Protein AF-F2BFS3-F1 (afdb_monomer_lite)

Radius of gyration: 18.09 Å; chains: 1; bounding box: 41×42×44 Å

Organism: NCBI:txid888742

InterPro domains:
  IPR053747 Fluorescence Recovery Regulator [G3DSA:6.10.140.1840] (2-104)

pLDDT: mean 90.85, std 9.43, range [42.03, 97.0]

Sequence (121 aa):
MFSWKNKADRKAAHALLEKAAGREFAAAKRRLAEQVEALENMDDVWALSKSAKEICKDLDWWYTSRFSDMDEKLSRHRNYGYLADEDFAVFSEQIQADFAQWWERCDRIRATLKKEGNDEE

Structure (mmCIF, N/CA/C/O backbone):
data_AF-F2BFS3-F1
#
_entry.id   AF-F2BFS3-F1
#
loop_
_atom_site.group_PDB
_atom_site.id
_atom_site.type_symbol
_atom_site.label_atom_id
_atom_site.label_alt_id
_atom_site.label_comp_id
_atom_site.label_asym_id
_atom_site.label_entity_id
_atom_site.label_seq_id
_atom_site.pdbx_PDB_ins_code
_atom_site.Cartn_x
_atom_site.Cartn_y
_atom_site.Cartn_z
_atom_site.occupancy
_atom_site.B_iso_or_equiv
_atom_site.auth_seq_id
_atom_site.auth_comp_id
_atom_site.auth_asym_id
_atom_site.auth_atom_id
_atom_site.pdbx_PDB_model_num
ATOM 1 N N . MET A 1 1 ? 19.478 -7.019 -1.977 1.00 75.94 1 MET A N 1
ATOM 2 C CA . MET A 1 1 ? 19.398 -5.569 -2.206 1.00 75.94 1 MET A CA 1
ATOM 3 C C . MET A 1 1 ? 19.620 -5.309 -3.680 1.00 75.94 1 MET A C 1
ATOM 5 O O . MET A 1 1 ? 20.636 -5.753 -4.213 1.00 75.94 1 MET A O 1
ATOM 9 N N . PHE A 1 2 ? 18.649 -4.688 -4.343 1.00 85.44 2 PHE A N 1
ATOM 10 C CA . PHE A 1 2 ? 18.673 -4.524 -5.800 1.00 85.44 2 PHE A CA 1
ATOM 11 C C . PHE A 1 2 ? 19.671 -3.468 -6.265 1.00 85.44 2 PHE A C 1
ATOM 13 O O . PHE A 1 2 ? 19.969 -2.497 -5.564 1.00 85.44 2 PHE A O 1
ATOM 20 N N . SER A 1 3 ? 20.180 -3.645 -7.485 1.00 86.38 3 SER A N 1
ATOM 21 C CA . SER A 1 3 ? 21.116 -2.699 -8.089 1.00 86.38 3 SER A CA 1
ATOM 22 C C . SER A 1 3 ? 20.377 -1.604 -8.862 1.00 86.38 3 SER A C 1
ATOM 24 O O . SER A 1 3 ? 20.200 -1.671 -10.075 1.00 86.38 3 SER A O 1
ATOM 26 N N . TRP A 1 4 ? 19.974 -0.544 -8.161 1.00 89.94 4 TRP A N 1
ATOM 27 C CA . TRP A 1 4 ? 19.237 0.596 -8.725 1.00 89.94 4 TRP A CA 1
ATOM 28 C C . TRP A 1 4 ? 20.123 1.575 -9.521 1.00 89.94 4 TRP A C 1
ATOM 30 O O . TRP A 1 4 ? 20.235 2.758 -9.190 1.00 89.94 4 TRP A O 1
ATOM 40 N N . LYS A 1 5 ? 20.790 1.094 -10.576 1.00 87.50 5 LYS A N 1
ATOM 41 C CA . LYS A 1 5 ? 21.731 1.898 -11.385 1.00 87.50 5 LYS A CA 1
ATOM 42 C C . LYS A 1 5 ? 21.035 2.890 -12.322 1.00 87.50 5 LYS A C 1
ATOM 44 O O . LYS A 1 5 ? 21.606 3.923 -12.665 1.00 87.50 5 LYS A O 1
ATOM 49 N N . ASN A 1 6 ? 19.807 2.590 -12.733 1.00 90.38 6 ASN A N 1
ATOM 50 C CA . ASN A 1 6 ? 19.062 3.366 -13.716 1.00 90.38 6 ASN A CA 1
ATOM 51 C C . ASN A 1 6 ? 18.212 4.465 -13.054 1.00 90.38 6 ASN A C 1
ATOM 53 O O . ASN A 1 6 ? 17.388 4.202 -12.177 1.00 90.38 6 ASN A O 1
ATOM 57 N N . LYS A 1 7 ? 18.366 5.714 -13.512 1.00 93.12 7 LYS A N 1
ATOM 58 C CA . LYS A 1 7 ? 17.583 6.860 -13.022 1.00 93.12 7 LYS A CA 1
ATOM 59 C C . LYS A 1 7 ? 16.084 6.716 -13.315 1.00 93.12 7 LYS A C 1
ATOM 61 O O . LYS A 1 7 ? 15.279 7.172 -12.504 1.00 93.12 7 LYS A O 1
ATOM 66 N N . ALA A 1 8 ? 15.712 6.103 -14.441 1.00 94.56 8 ALA A N 1
ATOM 67 C CA . ALA A 1 8 ? 14.310 5.875 -14.788 1.00 94.56 8 ALA A CA 1
ATOM 68 C C . ALA A 1 8 ? 13.649 4.904 -13.800 1.00 94.56 8 ALA A C 1
ATOM 70 O O . ALA A 1 8 ? 12.606 5.241 -13.248 1.00 94.56 8 ALA A O 1
ATOM 71 N N . ASP A 1 9 ? 14.314 3.790 -13.477 1.00 95.81 9 ASP A N 1
ATOM 72 C CA . ASP A 1 9 ? 13.821 2.822 -12.488 1.00 95.81 9 ASP A CA 1
ATOM 73 C C . ASP A 1 9 ? 13.673 3.456 -11.103 1.00 95.81 9 ASP A C 1
ATOM 75 O O . ASP A 1 9 ? 12.663 3.273 -10.436 1.00 95.81 9 ASP A O 1
ATOM 79 N N . ARG A 1 10 ? 14.625 4.296 -10.682 1.00 94.62 10 ARG A N 1
ATOM 80 C CA . ARG A 1 10 ? 14.505 5.016 -9.402 1.00 94.62 10 ARG A CA 1
ATOM 81 C C . ARG A 1 10 ? 13.306 5.964 -9.371 1.00 94.62 10 ARG A C 1
ATOM 83 O O . ARG A 1 10 ? 12.624 6.057 -8.354 1.00 94.62 10 ARG A O 1
ATOM 90 N N . LYS A 1 11 ? 13.039 6.667 -10.475 1.00 95.00 11 LYS A N 1
ATOM 91 C CA . LYS A 1 11 ? 11.862 7.539 -10.594 1.00 95.00 11 LYS A CA 1
ATOM 92 C C . LYS A 1 11 ? 10.568 6.722 -10.577 1.00 95.00 11 LYS A C 1
ATOM 94 O O . LYS A 1 11 ? 9.630 7.104 -9.885 1.00 95.00 11 LYS A O 1
ATOM 99 N N . ALA A 1 12 ? 10.532 5.607 -11.305 1.00 95.75 12 ALA A N 1
ATOM 100 C CA . ALA A 1 12 ? 9.394 4.697 -11.317 1.00 95.75 12 ALA A CA 1
ATOM 101 C C . ALA A 1 12 ? 9.127 4.114 -9.920 1.00 95.75 12 ALA A C 1
ATOM 103 O O . ALA A 1 12 ? 7.982 4.079 -9.487 1.00 95.75 12 ALA A O 1
ATOM 104 N N . ALA A 1 13 ? 10.176 3.769 -9.170 1.00 95.56 13 ALA A N 1
ATOM 105 C CA . ALA A 1 13 ? 10.055 3.252 -7.812 1.00 95.56 13 ALA A CA 1
ATOM 106 C C . ALA A 1 13 ? 9.428 4.270 -6.853 1.00 95.56 13 ALA A C 1
ATOM 108 O O . ALA A 1 13 ? 8.528 3.917 -6.098 1.00 95.56 13 ALA A O 1
ATOM 109 N N . HIS A 1 14 ? 9.831 5.543 -6.929 1.00 95.00 14 HIS A N 1
ATOM 110 C CA . HIS A 1 14 ? 9.169 6.603 -6.166 1.00 95.00 14 HIS A CA 1
ATOM 111 C C . HIS A 1 14 ? 7.692 6.751 -6.541 1.00 95.00 14 HIS A C 1
ATOM 113 O O . HIS A 1 14 ? 6.851 6.819 -5.652 1.00 95.00 14 HIS A O 1
ATOM 119 N N . ALA A 1 15 ? 7.363 6.739 -7.835 1.00 95.06 15 ALA A N 1
ATOM 120 C CA . ALA A 1 15 ? 5.977 6.851 -8.285 1.00 95.06 15 ALA A CA 1
ATOM 121 C C . ALA A 1 15 ? 5.111 5.661 -7.824 1.00 95.06 15 ALA A C 1
ATOM 123 O O . ALA A 1 15 ? 3.964 5.844 -7.418 1.00 95.06 15 ALA A O 1
ATOM 124 N N . LEU A 1 16 ? 5.656 4.440 -7.844 1.00 95.94 16 LEU A N 1
ATOM 125 C CA . LEU A 1 16 ? 4.979 3.262 -7.296 1.00 95.94 16 LEU A CA 1
ATOM 126 C C . LEU A 1 16 ? 4.796 3.368 -5.781 1.00 95.94 16 LEU A C 1
ATOM 128 O O . LEU A 1 16 ? 3.730 3.020 -5.276 1.00 95.94 16 LEU A O 1
ATOM 132 N N . LEU A 1 17 ? 5.802 3.863 -5.059 1.00 95.75 17 LEU A N 1
ATOM 133 C CA . LEU A 1 17 ? 5.703 4.055 -3.617 1.00 95.75 17 LEU A CA 1
ATOM 134 C C . LEU A 1 17 ? 4.636 5.105 -3.268 1.00 95.75 17 LEU A C 1
ATOM 136 O O . LEU A 1 17 ? 3.830 4.877 -2.374 1.00 95.75 17 LEU A O 1
ATOM 140 N N . GLU A 1 18 ? 4.555 6.210 -4.011 1.00 94.56 18 GLU A N 1
ATOM 141 C CA . GLU A 1 18 ? 3.490 7.214 -3.860 1.00 94.56 18 GLU A CA 1
ATOM 142 C C . GLU A 1 18 ? 2.100 6.630 -4.155 1.00 94.56 18 GLU A C 1
ATOM 144 O O . GLU A 1 18 ? 1.132 6.896 -3.438 1.00 94.56 18 GLU A O 1
ATOM 149 N N . LYS A 1 19 ? 1.994 5.776 -5.180 1.00 95.38 19 LYS A N 1
ATOM 150 C CA . LYS A 1 19 ? 0.757 5.051 -5.492 1.00 95.38 19 LYS A CA 1
ATOM 151 C C . LYS A 1 19 ? 0.343 4.119 -4.349 1.00 95.38 19 LYS A C 1
ATOM 153 O O . LYS A 1 19 ? -0.835 4.097 -3.984 1.00 95.38 19 LYS A O 1
ATOM 158 N N . ALA A 1 20 ? 1.292 3.375 -3.780 1.00 95.88 20 ALA A N 1
ATOM 159 C CA . ALA A 1 20 ? 1.057 2.539 -2.607 1.00 95.88 20 ALA A CA 1
ATOM 160 C C . ALA A 1 20 ? 0.615 3.383 -1.402 1.00 95.88 20 ALA A C 1
ATOM 162 O O . ALA A 1 20 ? -0.374 3.032 -0.761 1.00 95.88 20 ALA A O 1
ATOM 163 N N . ALA A 1 21 ? 1.254 4.538 -1.180 1.00 94.19 21 ALA A N 1
ATOM 164 C CA . ALA A 1 21 ? 0.909 5.483 -0.117 1.00 94.19 21 ALA A CA 1
ATOM 165 C C . ALA A 1 21 ? -0.546 5.929 -0.202 1.00 94.19 21 ALA A C 1
ATOM 167 O O . ALA A 1 21 ? -1.276 5.866 0.785 1.00 94.19 21 ALA A O 1
ATOM 168 N N . GLY A 1 22 ? -0.999 6.321 -1.396 1.00 94.69 22 GLY A N 1
ATOM 169 C CA . GLY A 1 22 ? -2.388 6.719 -1.608 1.00 94.69 22 GLY A CA 1
ATOM 170 C C . GLY A 1 22 ? -3.382 5.596 -1.297 1.00 94.69 22 GLY A C 1
ATOM 171 O O . GLY A 1 22 ? -4.413 5.838 -0.664 1.00 94.69 22 GLY A O 1
ATOM 172 N N . ARG A 1 23 ? -3.071 4.357 -1.702 1.00 96.38 23 ARG A N 1
ATOM 173 C CA . ARG A 1 23 ? -3.928 3.183 -1.465 1.00 96.38 23 ARG A CA 1
ATOM 174 C C . ARG A 1 23 ? -3.963 2.780 0.011 1.00 96.38 23 ARG A C 1
ATOM 176 O O . ARG A 1 23 ? -5.047 2.581 0.557 1.00 96.38 23 ARG A O 1
ATOM 183 N N . GLU A 1 24 ? -2.808 2.704 0.664 1.00 96.06 24 GLU A N 1
ATOM 184 C CA . GLU A 1 24 ? -2.707 2.350 2.081 1.00 96.06 24 GLU A CA 1
ATOM 185 C C . GLU A 1 24 ? -3.337 3.422 2.972 1.00 96.06 24 GLU A C 1
ATOM 187 O O . GLU A 1 24 ? -4.099 3.096 3.880 1.00 96.06 24 GLU A O 1
ATOM 192 N N . PHE A 1 25 ? -3.118 4.704 2.670 1.00 94.38 25 PHE A N 1
ATOM 193 C CA . PHE A 1 25 ? -3.764 5.796 3.393 1.00 94.38 25 PHE A CA 1
ATOM 194 C C . PHE A 1 25 ? -5.292 5.742 3.265 1.00 94.38 25 PHE A C 1
ATOM 196 O O . PHE A 1 25 ? -6.004 5.936 4.249 1.00 94.38 25 PHE A O 1
ATOM 203 N N . ALA A 1 26 ? -5.820 5.428 2.077 1.00 95.69 26 ALA A N 1
ATOM 204 C CA . ALA A 1 26 ? -7.259 5.254 1.886 1.00 95.69 26 ALA A CA 1
ATOM 205 C C . ALA A 1 26 ? -7.818 4.072 2.701 1.00 95.69 26 ALA A C 1
ATOM 207 O O . ALA A 1 26 ? -8.898 4.193 3.284 1.00 95.69 26 ALA A O 1
ATOM 208 N N . ALA A 1 27 ? -7.087 2.956 2.779 1.00 95.75 27 ALA A N 1
ATOM 209 C CA . ALA A 1 27 ? -7.463 1.807 3.601 1.00 95.75 27 ALA A CA 1
ATOM 210 C C . ALA A 1 27 ? -7.425 2.142 5.103 1.00 95.75 27 ALA A C 1
ATOM 212 O O . ALA A 1 27 ? -8.390 1.877 5.820 1.00 95.75 27 ALA A O 1
ATOM 213 N N . ALA A 1 28 ? -6.363 2.808 5.564 1.00 95.25 28 ALA A N 1
ATOM 214 C CA . ALA A 1 28 ? -6.231 3.271 6.942 1.00 95.25 28 ALA A CA 1
ATOM 215 C C . ALA A 1 28 ? -7.354 4.244 7.328 1.00 95.25 28 ALA A C 1
ATOM 217 O O . ALA A 1 28 ? -7.949 4.118 8.397 1.00 95.25 28 ALA A O 1
ATOM 218 N N . LYS A 1 29 ? -7.705 5.172 6.428 1.00 95.69 29 LYS A N 1
ATOM 219 C CA . LYS A 1 29 ? -8.825 6.098 6.620 1.00 95.69 29 LYS A CA 1
ATOM 220 C C . LYS A 1 29 ? -10.153 5.360 6.795 1.00 95.69 29 LYS A C 1
ATOM 222 O O . LYS A 1 29 ? -10.906 5.716 7.695 1.00 95.69 29 LYS A O 1
ATOM 227 N N . ARG A 1 30 ? -10.447 4.352 5.962 1.00 96.81 30 ARG A N 1
ATOM 228 C CA . ARG A 1 30 ? -11.674 3.542 6.107 1.00 96.81 30 ARG A CA 1
ATOM 229 C C . ARG A 1 30 ? -11.710 2.817 7.446 1.00 96.81 30 ARG A C 1
ATOM 231 O O . ARG A 1 30 ? -12.685 2.955 8.167 1.00 96.81 30 ARG A O 1
ATOM 238 N N . ARG A 1 31 ? -10.611 2.161 7.826 1.00 94.94 31 ARG A N 1
ATOM 239 C CA . ARG A 1 31 ? -10.503 1.457 9.110 1.00 94.94 31 ARG A CA 1
ATOM 240 C C . ARG A 1 31 ? -10.726 2.381 10.312 1.00 94.94 31 ARG A C 1
ATOM 242 O O . ARG A 1 31 ? -11.329 1.972 11.298 1.00 94.94 31 ARG A O 1
ATOM 249 N N . LEU A 1 32 ? -10.209 3.609 10.264 1.00 96.31 32 LEU A N 1
ATOM 250 C CA . LEU A 1 32 ? -10.442 4.592 11.325 1.00 96.31 32 LEU A CA 1
ATOM 251 C C . LEU A 1 32 ? -11.896 5.078 11.341 1.00 96.31 32 LEU A C 1
ATOM 253 O O . LEU A 1 32 ? -12.445 5.259 12.421 1.00 96.31 32 LEU A O 1
ATOM 257 N N . ALA A 1 33 ? -12.525 5.258 10.177 1.00 96.56 33 ALA A N 1
ATOM 258 C CA . ALA A 1 33 ? -13.941 5.616 10.098 1.00 96.56 33 ALA A CA 1
ATOM 259 C C . ALA A 1 33 ? -14.840 4.516 10.688 1.00 96.56 33 ALA A C 1
ATOM 261 O O . ALA A 1 33 ? -15.699 4.820 11.506 1.00 96.56 33 ALA A O 1
ATOM 262 N N . GLU A 1 34 ? -14.575 3.248 10.365 1.00 96.19 34 GLU A N 1
ATOM 263 C CA . GLU A 1 34 ? -15.283 2.094 10.938 1.00 96.19 34 GLU A CA 1
ATOM 264 C C . GLU A 1 34 ? -15.138 2.035 12.468 1.00 96.19 34 GLU A C 1
ATOM 266 O O . GLU A 1 34 ? -16.113 1.807 13.177 1.00 96.19 34 GLU A O 1
ATOM 271 N N . GLN A 1 35 ? -13.938 2.303 13.001 1.00 95.56 35 GLN A N 1
ATOM 272 C CA . GLN A 1 35 ? -13.729 2.380 14.453 1.00 95.56 35 GLN A CA 1
ATOM 273 C C . GLN A 1 35 ? -14.498 3.538 15.095 1.00 95.56 35 GLN A C 1
ATOM 275 O O . GLN A 1 35 ? -14.999 3.378 16.200 1.00 95.56 35 GLN A O 1
ATOM 280 N N . VAL A 1 36 ? -14.591 4.691 14.421 1.00 96.19 36 VAL A N 1
ATOM 281 C CA . VAL A 1 36 ? -15.372 5.844 14.901 1.00 96.19 36 VAL A CA 1
ATOM 282 C C . VAL A 1 36 ? -16.866 5.519 14.947 1.00 96.19 36 VAL A C 1
ATOM 284 O O . VAL A 1 36 ? -17.541 5.908 15.895 1.00 96.19 36 VAL A O 1
ATOM 287 N N . GLU A 1 37 ? -17.385 4.810 13.944 1.00 96.38 37 GLU A N 1
ATOM 288 C CA . GLU A 1 37 ? -18.791 4.389 13.903 1.00 96.38 37 GLU A CA 1
ATOM 289 C C . GLU A 1 37 ? -19.129 3.353 14.986 1.00 96.38 37 GLU A C 1
ATOM 291 O O . GLU A 1 37 ? -20.260 3.323 15.464 1.00 96.38 37 GLU A O 1
ATOM 296 N N . ALA A 1 38 ? -18.152 2.544 15.401 1.00 95.56 38 ALA A N 1
ATOM 297 C CA . ALA A 1 38 ? -18.304 1.498 16.411 1.00 95.56 38 ALA A CA 1
ATOM 298 C C . ALA A 1 38 ? -18.003 1.950 17.858 1.00 95.56 38 ALA A C 1
ATOM 300 O O . ALA A 1 38 ? -17.901 1.102 18.740 1.00 95.56 38 ALA A O 1
ATOM 301 N N . LEU A 1 39 ? -17.819 3.250 18.121 1.00 97.00 39 LEU A N 1
ATOM 302 C CA . LEU A 1 39 ? -17.537 3.752 19.473 1.00 97.00 39 LEU A CA 1
ATOM 303 C C . LEU A 1 39 ? -18.765 3.618 20.385 1.00 97.00 39 LEU A C 1
ATOM 305 O O . LEU A 1 39 ? -19.811 4.206 20.111 1.00 97.00 39 LEU A O 1
ATOM 309 N N . GLU A 1 40 ? -18.609 2.947 21.523 1.00 96.75 40 GLU 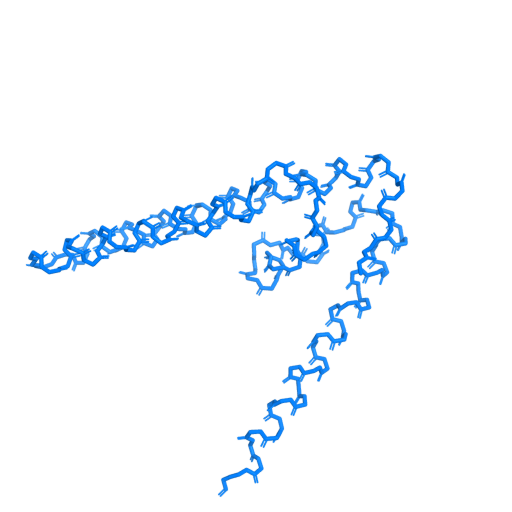A N 1
ATOM 310 C CA . GLU A 1 40 ? -19.663 2.792 22.533 1.00 96.75 40 GLU A CA 1
ATOM 311 C C . GLU A 1 40 ? -19.293 3.461 23.864 1.00 96.75 40 GLU A C 1
ATOM 313 O O . GLU A 1 40 ? -20.168 3.863 24.635 1.00 96.75 40 GLU A O 1
ATOM 318 N N . ASN A 1 41 ? -17.995 3.598 24.152 1.00 95.88 41 ASN A N 1
ATOM 319 C CA . ASN A 1 41 ? -17.504 4.087 25.436 1.00 95.88 41 ASN A CA 1
ATOM 320 C C . ASN A 1 41 ? -16.170 4.862 25.323 1.00 95.88 41 ASN A C 1
ATOM 322 O O . ASN A 1 41 ? -15.577 5.017 24.256 1.00 95.88 41 ASN A O 1
ATOM 326 N N . MET A 1 42 ? -15.697 5.393 26.456 1.00 95.81 42 MET A N 1
ATOM 327 C CA . MET A 1 42 ? -14.448 6.165 26.514 1.00 95.81 42 MET A CA 1
ATOM 328 C C . MET A 1 42 ? -13.193 5.322 26.262 1.00 95.81 42 MET A C 1
ATOM 330 O O . MET A 1 42 ? -12.213 5.855 25.741 1.00 95.81 42 MET A O 1
ATOM 334 N N . ASP A 1 43 ? -13.199 4.034 26.604 1.00 96.94 43 ASP A N 1
ATOM 335 C CA . ASP A 1 43 ? -12.063 3.149 26.335 1.00 96.94 43 ASP A CA 1
ATOM 336 C C . ASP A 1 43 ? -11.881 2.947 24.826 1.00 96.94 43 ASP A C 1
ATOM 338 O O . ASP A 1 43 ? -10.746 2.968 24.338 1.00 96.94 43 ASP A O 1
ATOM 342 N N . ASP A 1 44 ? -12.975 2.896 24.062 1.00 96.56 44 ASP A N 1
ATOM 343 C CA . ASP A 1 44 ? -12.929 2.839 22.598 1.00 96.56 44 ASP A CA 1
ATOM 344 C C . ASP A 1 44 ? -12.288 4.103 22.002 1.00 96.56 44 ASP A C 1
ATOM 346 O O . ASP A 1 44 ? -11.504 4.030 21.053 1.00 96.56 44 ASP A O 1
ATOM 350 N N . VAL A 1 45 ? -12.533 5.278 22.600 1.00 95.88 45 VAL A N 1
ATOM 351 C CA . VAL A 1 45 ? -11.890 6.541 22.190 1.00 95.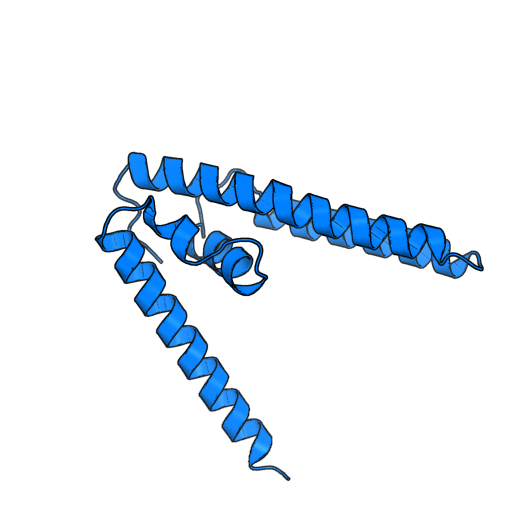88 45 VAL A CA 1
ATOM 352 C C . VAL A 1 45 ? -10.376 6.487 22.427 1.00 95.88 45 VAL A C 1
ATOM 354 O O . VAL A 1 45 ? -9.586 6.934 21.584 1.00 95.88 45 VAL A O 1
ATOM 357 N N . TRP A 1 46 ? -9.939 5.912 23.550 1.00 96.88 46 TRP A N 1
ATOM 358 C CA . TRP A 1 46 ? -8.515 5.702 23.821 1.00 96.88 46 TRP A CA 1
ATOM 359 C C . TRP A 1 46 ? -7.889 4.694 22.851 1.00 96.88 46 TRP A C 1
ATOM 361 O O . TRP A 1 46 ? -6.778 4.930 22.358 1.00 96.88 46 TRP A O 1
ATOM 371 N N . ALA A 1 47 ? -8.601 3.613 22.527 1.00 95.88 47 ALA A N 1
ATOM 372 C CA . ALA A 1 47 ? -8.169 2.618 21.550 1.00 95.88 47 ALA A CA 1
ATOM 373 C C . ALA A 1 47 ? -8.034 3.221 20.142 1.00 95.88 47 ALA A C 1
ATOM 375 O O . ALA A 1 47 ? -6.997 3.037 19.498 1.00 95.88 47 ALA A O 1
ATOM 376 N N . LEU A 1 48 ? -9.003 4.032 19.707 1.00 96.38 48 LEU A N 1
ATOM 377 C CA . LEU A 1 48 ? -8.953 4.772 18.445 1.00 96.38 48 LEU A CA 1
ATOM 378 C C . LEU A 1 48 ? -7.735 5.707 18.390 1.00 96.38 48 LEU A C 1
ATOM 380 O O . LEU A 1 48 ? -6.994 5.715 17.405 1.00 96.38 48 LEU A O 1
ATOM 384 N N . SER A 1 49 ? -7.478 6.464 19.464 1.00 95.56 49 SER A N 1
ATOM 385 C CA . SER A 1 49 ? -6.310 7.354 19.567 1.00 95.56 49 SER A CA 1
ATOM 386 C C . SER A 1 49 ? -4.991 6.588 19.437 1.00 95.56 49 SER A C 1
ATOM 388 O O . SER A 1 49 ? -4.061 7.037 18.757 1.00 95.56 49 SER A O 1
ATOM 390 N N . LYS A 1 50 ? -4.904 5.404 20.053 1.00 96.00 50 LYS A N 1
ATOM 391 C CA . LYS A 1 50 ? -3.743 4.521 19.926 1.00 96.00 50 LYS A CA 1
ATOM 392 C C . LYS A 1 50 ? -3.599 3.990 18.497 1.00 96.00 50 LYS A C 1
ATOM 394 O O . LYS A 1 50 ? -2.511 4.109 17.936 1.00 96.00 50 LYS A O 1
ATOM 399 N N . SER A 1 51 ? -4.683 3.500 17.891 1.00 93.81 51 SER A N 1
ATOM 400 C CA . SER A 1 51 ? -4.682 2.984 16.517 1.00 93.81 51 SER A CA 1
ATOM 401 C C . SER A 1 51 ? -4.242 4.052 15.513 1.00 93.81 51 SER A C 1
ATOM 403 O O . SER A 1 51 ? -3.360 3.803 14.692 1.00 93.81 51 SER A O 1
ATOM 405 N N . ALA A 1 52 ? -4.765 5.276 15.628 1.00 94.88 52 ALA A N 1
ATOM 406 C CA . ALA A 1 52 ? -4.369 6.393 14.775 1.00 94.88 52 ALA A CA 1
ATOM 407 C C . ALA A 1 52 ? -2.873 6.733 14.916 1.00 94.88 52 ALA A C 1
ATOM 409 O O . ALA A 1 52 ? -2.187 6.946 13.917 1.00 94.88 52 ALA A O 1
ATOM 410 N N . LYS A 1 53 ? -2.334 6.738 16.144 1.00 95.69 53 LYS A N 1
ATOM 411 C CA . LYS A 1 53 ? -0.897 6.969 16.384 1.00 95.69 53 LYS A CA 1
ATOM 412 C C . LYS A 1 53 ? -0.021 5.871 15.787 1.00 95.69 53 LYS A C 1
ATOM 414 O O . LYS A 1 53 ? 1.045 6.179 15.261 1.00 95.69 53 LYS A O 1
ATOM 419 N N . GLU A 1 54 ? -0.436 4.614 15.895 1.00 94.88 54 GLU A N 1
ATOM 420 C CA . GLU A 1 54 ? 0.293 3.477 15.325 1.00 94.88 54 GLU A CA 1
ATOM 421 C C . GLU A 1 54 ? 0.311 3.537 13.797 1.00 94.88 54 GLU A C 1
ATOM 423 O O . GLU A 1 54 ? 1.379 3.393 13.208 1.00 94.88 54 GLU A O 1
ATOM 428 N N . ILE A 1 55 ? -0.823 3.866 13.170 1.00 92.81 55 ILE A N 1
ATOM 429 C CA . ILE A 1 55 ? -0.906 4.100 11.722 1.00 92.81 55 ILE A CA 1
ATOM 430 C C . ILE A 1 55 ? 0.074 5.197 11.302 1.00 92.81 55 ILE A C 1
ATOM 432 O O . ILE A 1 55 ? 0.875 4.983 10.398 1.00 92.81 55 ILE A O 1
ATOM 436 N N . CYS A 1 56 ? 0.064 6.355 11.970 1.00 91.81 56 CYS A N 1
ATOM 437 C CA . CYS A 1 56 ? 0.974 7.447 11.624 1.00 91.81 56 CYS A CA 1
ATOM 438 C C . CYS A 1 56 ? 2.449 7.038 11.732 1.00 91.81 56 CYS A C 1
ATOM 440 O O . CYS A 1 56 ? 3.234 7.391 10.859 1.00 91.81 56 CYS A O 1
ATOM 442 N N . LYS A 1 57 ? 2.825 6.282 12.772 1.00 92.62 57 LYS A N 1
ATOM 443 C CA . LYS A 1 57 ? 4.200 5.787 12.940 1.00 92.62 57 LYS A CA 1
ATOM 444 C C . LYS A 1 57 ? 4.610 4.820 11.833 1.00 92.62 57 LYS A C 1
ATOM 446 O O . LYS A 1 57 ? 5.727 4.923 11.335 1.00 92.62 57 LYS A O 1
ATOM 451 N N . ASP A 1 58 ? 3.729 3.892 11.465 1.00 90.31 58 ASP A N 1
ATOM 452 C CA . ASP A 1 58 ? 4.027 2.916 10.414 1.00 90.31 58 ASP A CA 1
ATOM 453 C C . ASP A 1 58 ? 4.176 3.625 9.058 1.00 90.31 58 ASP A C 1
ATOM 455 O O . ASP A 1 58 ? 5.166 3.428 8.354 1.00 90.31 58 ASP A O 1
ATOM 459 N N . LEU A 1 59 ? 3.259 4.544 8.728 1.00 89.56 59 LEU A N 1
ATOM 460 C CA . LEU A 1 59 ? 3.338 5.334 7.496 1.00 89.56 59 LEU A CA 1
ATOM 461 C C . LEU A 1 59 ? 4.607 6.204 7.438 1.00 89.56 59 LEU A C 1
ATOM 463 O O . LEU A 1 59 ? 5.249 6.265 6.390 1.00 89.56 59 LEU A O 1
ATOM 467 N N . ASP A 1 60 ? 4.996 6.845 8.542 1.00 88.38 60 ASP A N 1
ATOM 468 C CA . ASP A 1 60 ? 6.202 7.685 8.593 1.00 88.38 60 ASP A CA 1
ATOM 469 C C . ASP A 1 60 ? 7.469 6.887 8.244 1.00 88.38 60 ASP A C 1
ATOM 471 O O . ASP A 1 60 ? 8.315 7.356 7.484 1.00 88.38 60 ASP A O 1
ATOM 475 N N . TRP A 1 61 ? 7.563 5.637 8.711 1.00 87.12 61 TRP A N 1
ATOM 476 C CA . TRP A 1 61 ? 8.675 4.743 8.391 1.00 87.12 61 TRP A CA 1
ATOM 477 C C . TRP A 1 61 ? 8.692 4.311 6.915 1.00 87.12 61 TRP A C 1
ATOM 479 O O . TRP A 1 61 ? 9.707 4.465 6.219 1.00 87.12 61 TRP A O 1
ATOM 489 N N . TRP A 1 62 ? 7.570 3.784 6.411 1.00 89.50 62 TRP A N 1
ATOM 490 C CA . TRP A 1 62 ? 7.507 3.203 5.063 1.00 89.50 62 TRP A CA 1
ATOM 491 C C . TRP A 1 62 ? 7.633 4.253 3.957 1.00 89.50 62 TRP A C 1
ATOM 493 O O . TRP A 1 62 ? 8.254 3.992 2.923 1.00 89.50 62 TRP A O 1
ATOM 503 N N . TYR A 1 63 ? 7.139 5.465 4.206 1.00 88.94 63 TYR A N 1
ATOM 504 C CA . TYR A 1 63 ? 7.105 6.552 3.228 1.00 88.94 63 TYR A CA 1
ATOM 505 C C . TYR A 1 63 ? 8.170 7.629 3.464 1.00 88.94 63 TYR A C 1
ATOM 507 O O . TYR A 1 63 ? 8.069 8.739 2.937 1.00 88.94 63 TYR A O 1
ATOM 515 N N . THR A 1 64 ? 9.246 7.299 4.189 1.00 85.31 64 THR A N 1
ATOM 516 C CA . THR A 1 64 ? 10.429 8.168 4.262 1.00 85.31 64 THR A CA 1
ATOM 517 C C . THR A 1 64 ? 10.965 8.509 2.867 1.00 85.31 64 THR A C 1
ATOM 519 O O . THR A 1 64 ? 11.044 7.657 1.979 1.00 85.31 64 THR A O 1
ATOM 522 N N . SER A 1 65 ? 11.451 9.743 2.696 1.00 75.69 65 SER A N 1
ATOM 523 C CA . SER A 1 65 ? 12.040 10.238 1.438 1.00 75.69 65 SER A CA 1
ATOM 524 C C . SER A 1 65 ? 13.334 9.526 1.016 1.00 75.69 65 SER A C 1
ATOM 526 O O . SER A 1 65 ? 13.841 9.738 -0.088 1.00 75.69 65 SER A O 1
ATOM 528 N N . ARG A 1 66 ? 13.895 8.679 1.886 1.00 84.50 66 ARG A N 1
ATOM 529 C CA . ARG A 1 66 ? 15.118 7.926 1.616 1.00 84.50 66 ARG A CA 1
ATOM 530 C C . ARG A 1 66 ? 14.844 6.802 0.625 1.00 84.50 66 ARG A C 1
ATOM 532 O O . ARG A 1 66 ? 13.916 6.012 0.787 1.00 84.50 66 ARG A O 1
ATOM 539 N N . PHE A 1 67 ? 15.731 6.698 -0.359 1.00 87.06 67 PHE A N 1
ATOM 540 C CA . PHE A 1 67 ? 15.716 5.625 -1.352 1.00 87.06 67 PHE A CA 1
ATOM 541 C C . PHE A 1 67 ? 16.294 4.298 -0.825 1.00 87.06 67 PHE A C 1
ATOM 543 O O . PHE A 1 67 ? 16.315 3.310 -1.552 1.00 87.06 67 PHE A O 1
ATOM 550 N N . SER A 1 68 ? 16.807 4.259 0.408 1.00 85.94 68 SER A N 1
ATOM 551 C CA . SER A 1 68 ? 17.245 2.997 1.005 1.00 85.94 68 SER A CA 1
ATOM 552 C C . SER A 1 68 ? 16.068 2.030 1.110 1.00 85.94 68 SER A C 1
ATOM 554 O O . SER A 1 68 ? 14.923 2.454 1.300 1.00 85.94 68 SER A O 1
ATOM 556 N N . ASP A 1 69 ? 16.374 0.743 0.946 1.00 89.31 69 ASP A N 1
ATOM 557 C CA . ASP A 1 69 ? 15.433 -0.360 1.165 1.00 89.31 69 ASP A CA 1
ATOM 558 C C . ASP A 1 69 ? 14.187 -0.285 0.263 1.00 89.31 69 ASP A C 1
ATOM 560 O O . ASP A 1 69 ? 13.121 -0.798 0.587 1.00 89.31 69 ASP A O 1
ATOM 564 N N . MET A 1 70 ? 14.302 0.375 -0.896 1.00 93.50 70 MET A N 1
ATOM 565 C CA . MET A 1 70 ? 13.184 0.583 -1.821 1.00 93.50 70 MET A CA 1
ATOM 566 C C . MET A 1 70 ? 12.601 -0.736 -2.350 1.00 93.50 70 MET A C 1
ATOM 568 O O . MET A 1 70 ? 11.392 -0.852 -2.532 1.00 93.50 70 MET A O 1
ATOM 572 N N . ASP A 1 71 ? 13.444 -1.745 -2.561 1.00 92.94 71 ASP A N 1
ATOM 573 C CA . ASP A 1 71 ? 13.034 -3.107 -2.909 1.00 92.94 71 ASP A CA 1
ATOM 574 C C . ASP A 1 71 ? 12.177 -3.756 -1.810 1.00 92.94 71 ASP A C 1
ATOM 576 O O . ASP A 1 71 ? 11.160 -4.388 -2.110 1.00 92.94 71 ASP A O 1
ATOM 580 N N . GLU A 1 72 ? 12.521 -3.530 -0.541 1.00 92.25 72 GLU A N 1
ATOM 581 C CA . GLU A 1 72 ? 11.742 -4.003 0.605 1.00 92.25 72 GLU A CA 1
ATOM 582 C C . GLU A 1 72 ? 10.418 -3.241 0.739 1.00 92.25 72 GLU A C 1
ATOM 584 O O . GLU A 1 72 ? 9.358 -3.866 0.842 1.00 92.25 72 GLU A O 1
ATOM 589 N N . LYS A 1 73 ? 10.459 -1.903 0.653 1.00 94.19 73 LYS A N 1
ATOM 590 C CA . LYS A 1 73 ? 9.271 -1.037 0.698 1.00 94.19 73 LYS A CA 1
ATOM 591 C C . LYS A 1 73 ? 8.243 -1.473 -0.347 1.00 94.19 73 LYS A C 1
ATOM 593 O O . LYS A 1 73 ? 7.100 -1.776 -0.009 1.00 94.19 73 LYS A O 1
ATOM 598 N N . LEU A 1 74 ? 8.649 -1.584 -1.612 1.00 95.06 74 LEU A N 1
ATOM 599 C CA . LEU A 1 74 ? 7.744 -1.983 -2.693 1.00 95.06 74 LEU A CA 1
ATOM 600 C C . LEU A 1 74 ? 7.224 -3.418 -2.518 1.00 95.06 74 LEU A C 1
ATOM 602 O O . LEU A 1 74 ? 6.031 -3.663 -2.710 1.00 95.06 74 LEU A O 1
ATOM 606 N N . SER A 1 75 ? 8.076 -4.350 -2.081 1.00 93.75 75 SER A N 1
ATOM 607 C CA . SER A 1 75 ? 7.662 -5.736 -1.828 1.00 93.75 75 SER A CA 1
ATOM 608 C C . SER A 1 75 ? 6.639 -5.853 -0.693 1.00 93.75 75 SER A C 1
ATOM 610 O O . SER A 1 75 ? 5.697 -6.638 -0.812 1.00 93.75 75 SER A O 1
ATOM 612 N N . ARG A 1 76 ? 6.752 -5.057 0.384 1.00 93.25 76 ARG A N 1
ATOM 613 C CA . ARG A 1 76 ? 5.724 -4.983 1.443 1.00 93.25 76 ARG A CA 1
ATOM 614 C C . ARG A 1 76 ? 4.372 -4.602 0.855 1.00 93.25 76 ARG A C 1
ATOM 616 O O . ARG A 1 76 ? 3.382 -5.283 1.107 1.00 93.25 76 ARG A O 1
ATOM 623 N N . HIS A 1 77 ? 4.324 -3.527 0.071 1.00 94.94 77 HIS A N 1
ATOM 624 C CA . HIS A 1 77 ? 3.061 -3.028 -0.469 1.00 94.94 77 HIS A CA 1
ATOM 625 C C . HIS A 1 77 ? 2.442 -3.989 -1.487 1.00 94.94 77 HIS A C 1
ATOM 627 O O . HIS A 1 77 ? 1.220 -4.107 -1.527 1.00 94.94 77 HIS A O 1
ATOM 633 N N . ARG A 1 78 ? 3.261 -4.735 -2.237 1.00 94.62 78 ARG A N 1
ATOM 634 C CA . ARG A 1 78 ? 2.792 -5.861 -3.054 1.00 94.62 78 A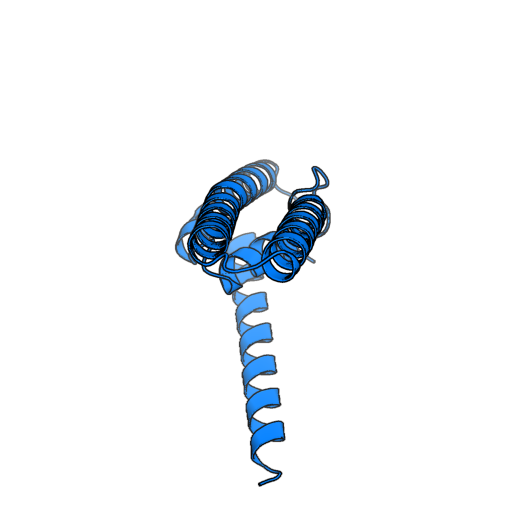RG A CA 1
ATOM 635 C C . ARG A 1 78 ? 2.170 -6.960 -2.192 1.00 94.62 78 ARG A C 1
ATOM 637 O O . ARG A 1 78 ? 1.047 -7.382 -2.438 1.00 94.62 78 ARG A O 1
ATOM 644 N N . ASN A 1 79 ? 2.849 -7.368 -1.120 1.00 92.44 79 ASN A N 1
ATOM 645 C CA . ASN A 1 79 ? 2.357 -8.411 -0.213 1.00 92.44 79 ASN A CA 1
ATOM 646 C C . ASN A 1 79 ? 1.072 -8.025 0.535 1.00 92.44 79 ASN A C 1
ATOM 648 O O . ASN A 1 79 ? 0.266 -8.898 0.845 1.00 92.44 79 ASN A O 1
ATOM 652 N N . TYR A 1 80 ? 0.870 -6.740 0.825 1.00 92.00 80 TYR A N 1
ATOM 653 C CA . TYR A 1 80 ? -0.357 -6.227 1.445 1.00 92.00 80 TYR A CA 1
ATOM 654 C C . TYR A 1 80 ? -1.466 -5.906 0.430 1.00 92.00 80 TYR A C 1
ATOM 656 O O . TYR A 1 80 ? -2.532 -5.438 0.819 1.00 92.00 80 TYR A O 1
ATOM 664 N N . GLY A 1 81 ? -1.240 -6.155 -0.865 1.00 94.31 81 GLY A N 1
ATOM 665 C CA . GLY A 1 81 ? -2.229 -5.927 -1.923 1.00 94.31 81 GLY A CA 1
ATOM 666 C C . GLY A 1 81 ? -2.417 -4.456 -2.307 1.00 94.31 81 GLY A C 1
ATOM 667 O O . GLY A 1 81 ? -3.353 -4.116 -3.030 1.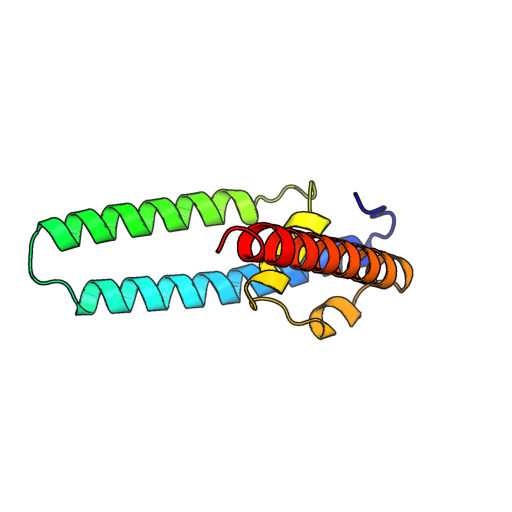00 94.31 81 GLY A O 1
ATOM 668 N N . TYR A 1 82 ? -1.535 -3.564 -1.852 1.00 95.19 82 TYR A N 1
ATOM 669 C CA . TYR A 1 82 ? -1.530 -2.160 -2.265 1.00 95.19 82 TYR A CA 1
ATOM 670 C C . TYR A 1 82 ? -0.834 -1.951 -3.610 1.00 95.19 82 TYR A C 1
ATOM 672 O O . TYR A 1 82 ? -1.077 -0.938 -4.262 1.00 95.19 82 TYR A O 1
ATOM 680 N N . LEU A 1 83 ? -0.010 -2.896 -4.058 1.00 96.44 83 LEU A N 1
ATOM 681 C CA . LEU A 1 83 ? 0.539 -2.952 -5.412 1.00 96.44 83 LEU A CA 1
ATOM 682 C C . LEU A 1 83 ? 0.220 -4.313 -6.031 1.00 96.44 83 LEU A C 1
ATOM 684 O O . LEU A 1 83 ? 0.263 -5.326 -5.337 1.00 96.44 83 LEU A O 1
ATOM 688 N N . ALA A 1 84 ? -0.104 -4.317 -7.319 1.00 94.62 84 ALA A N 1
ATOM 689 C CA . ALA A 1 84 ? -0.282 -5.539 -8.098 1.00 94.62 84 ALA A CA 1
ATOM 690 C C . ALA A 1 84 ? 1.013 -5.881 -8.848 1.00 94.62 84 ALA A C 1
ATOM 692 O O . ALA A 1 84 ? 1.859 -5.006 -9.034 1.00 94.62 84 ALA A O 1
ATOM 693 N N . ASP A 1 85 ? 1.169 -7.121 -9.308 1.00 93.19 85 ASP A N 1
ATOM 694 C CA . ASP A 1 85 ? 2.378 -7.541 -10.033 1.00 93.19 85 ASP A CA 1
ATOM 695 C C . ASP A 1 85 ? 2.552 -6.739 -11.336 1.00 93.19 85 ASP A C 1
ATOM 697 O O . ASP A 1 85 ? 3.665 -6.354 -11.692 1.00 93.19 85 ASP A O 1
ATOM 701 N N . GLU A 1 86 ? 1.446 -6.363 -11.987 1.00 95.44 86 GLU A N 1
ATOM 702 C CA . GLU A 1 86 ? 1.438 -5.530 -13.193 1.00 95.44 86 GLU A CA 1
ATOM 703 C C . GLU A 1 86 ? 1.972 -4.115 -12.943 1.00 95.44 86 GLU A C 1
ATOM 705 O O . GLU A 1 86 ? 2.499 -3.484 -13.861 1.00 95.44 86 GLU A O 1
ATOM 710 N N . ASP A 1 87 ? 1.881 -3.611 -11.705 1.00 95.69 87 ASP A N 1
ATOM 711 C CA . ASP A 1 87 ? 2.415 -2.291 -11.360 1.00 95.69 87 ASP A CA 1
ATOM 712 C C . ASP A 1 87 ? 3.946 -2.250 -11.544 1.00 95.69 87 ASP A C 1
ATOM 714 O O . ASP A 1 87 ? 4.494 -1.188 -11.836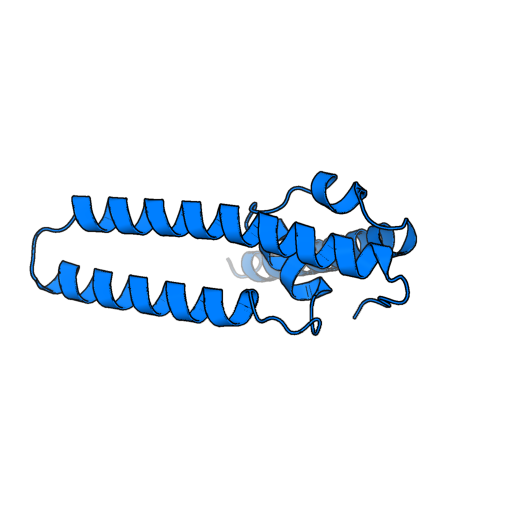 1.00 95.69 87 ASP A O 1
ATOM 718 N N . PHE A 1 88 ? 4.633 -3.396 -11.451 1.00 95.81 88 PHE A N 1
ATOM 719 C CA . PHE A 1 88 ? 6.090 -3.515 -11.582 1.00 95.81 88 PHE A CA 1
ATOM 720 C C . PHE A 1 88 ? 6.575 -3.610 -13.037 1.00 95.81 88 PHE A C 1
ATOM 722 O O . PHE A 1 88 ? 7.774 -3.479 -13.286 1.00 95.81 88 PHE A O 1
ATOM 729 N N . ALA A 1 89 ? 5.674 -3.745 -14.018 1.00 95.44 89 ALA A N 1
ATOM 730 C CA . ALA A 1 89 ? 6.033 -3.802 -15.440 1.00 95.44 89 ALA A CA 1
ATOM 731 C C . ALA A 1 89 ? 6.679 -2.502 -15.967 1.00 95.44 89 ALA A C 1
ATOM 733 O O . ALA A 1 89 ? 7.246 -2.478 -17.057 1.00 95.44 89 ALA A O 1
ATOM 734 N N . VAL A 1 90 ? 6.608 -1.409 -15.195 1.00 95.06 90 VAL A N 1
ATOM 735 C CA . VAL A 1 90 ? 7.234 -0.115 -15.517 1.00 95.06 90 VAL A CA 1
ATOM 736 C C . VAL A 1 90 ? 8.759 -0.117 -15.388 1.00 95.06 90 VAL A C 1
ATOM 738 O O . VAL A 1 90 ? 9.412 0.818 -15.855 1.00 95.06 90 VAL A O 1
ATOM 741 N N . PHE A 1 91 ? 9.322 -1.113 -14.703 1.00 96.25 91 PHE A N 1
ATOM 742 C CA . PHE A 1 91 ? 10.757 -1.211 -14.471 1.00 96.25 91 PHE A CA 1
ATOM 743 C C . PHE A 1 91 ? 11.489 -1.840 -15.655 1.00 96.25 91 PHE A C 1
ATOM 745 O O . PHE A 1 91 ? 10.895 -2.506 -16.498 1.00 96.25 91 PHE A O 1
ATOM 752 N N . SER A 1 92 ? 12.809 -1.680 -15.697 1.00 95.31 92 SER A N 1
ATOM 753 C CA . SER A 1 92 ? 13.663 -2.469 -16.583 1.00 95.31 92 SER A CA 1
ATOM 754 C C . SER A 1 92 ? 13.554 -3.974 -16.304 1.00 95.31 92 SER A C 1
ATOM 756 O O . SER A 1 92 ? 13.306 -4.393 -15.172 1.00 95.31 92 SER A O 1
ATOM 758 N N . GLU A 1 93 ? 13.801 -4.794 -17.331 1.00 94.94 93 GLU A N 1
ATOM 759 C CA . GLU A 1 93 ? 13.744 -6.263 -17.242 1.00 94.94 93 GLU A CA 1
ATOM 760 C C . GLU A 1 93 ? 14.598 -6.816 -16.095 1.00 94.94 93 GLU A C 1
ATOM 762 O O . GLU A 1 93 ? 14.174 -7.732 -15.397 1.00 94.94 93 GLU A O 1
ATOM 767 N N . GLN A 1 94 ? 15.770 -6.219 -15.846 1.00 94.69 94 GLN A N 1
ATOM 768 C CA . GLN A 1 94 ? 16.636 -6.617 -14.738 1.00 94.69 94 GLN A CA 1
ATOM 769 C C . GLN A 1 94 ? 15.945 -6.441 -13.382 1.00 94.69 94 GLN A C 1
ATOM 771 O O . GLN A 1 94 ? 15.962 -7.352 -12.563 1.00 94.69 94 GLN A O 1
ATOM 776 N N . ILE A 1 95 ? 15.326 -5.282 -13.138 1.00 95.06 95 ILE A N 1
ATOM 777 C CA . ILE A 1 95 ? 14.646 -5.007 -11.867 1.00 95.06 95 ILE A CA 1
ATOM 778 C C . ILE A 1 95 ? 13.390 -5.875 -11.728 1.00 95.06 95 ILE A C 1
ATOM 780 O O . ILE A 1 95 ? 13.111 -6.368 -10.638 1.00 95.06 95 ILE A O 1
ATOM 784 N N . GLN A 1 96 ? 12.658 -6.112 -12.821 1.00 94.88 96 GLN A N 1
ATOM 785 C CA . GLN A 1 96 ? 11.527 -7.045 -12.817 1.00 94.88 96 GLN A CA 1
ATOM 786 C C . GLN A 1 96 ? 11.973 -8.467 -12.441 1.00 94.88 96 GLN A C 1
ATOM 788 O O . GLN A 1 96 ? 11.348 -9.107 -11.595 1.00 94.88 96 GLN A O 1
ATOM 793 N N . ALA A 1 97 ? 13.080 -8.946 -13.019 1.00 94.50 97 ALA A N 1
ATOM 794 C CA . ALA A 1 97 ? 13.646 -10.255 -12.706 1.00 94.50 97 ALA A CA 1
ATOM 795 C C . ALA A 1 97 ? 14.113 -10.346 -11.245 1.00 94.50 97 ALA A C 1
ATOM 797 O O . ALA A 1 97 ? 13.854 -11.352 -10.582 1.00 94.50 97 ALA A O 1
ATOM 798 N N . ASP A 1 98 ? 14.745 -9.291 -10.725 1.00 94.75 98 ASP A N 1
ATOM 799 C CA . ASP A 1 98 ? 15.173 -9.217 -9.327 1.00 94.75 98 ASP A CA 1
ATOM 800 C C . ASP A 1 98 ? 13.962 -9.326 -8.369 1.00 94.75 98 ASP A C 1
ATOM 802 O O . ASP A 1 98 ? 14.009 -10.094 -7.402 1.00 94.75 98 ASP A O 1
ATOM 806 N N . PHE A 1 99 ? 12.850 -8.626 -8.656 1.00 95.00 99 PHE A N 1
ATOM 807 C CA . PHE A 1 99 ? 11.596 -8.738 -7.889 1.00 95.00 99 PHE A CA 1
ATOM 808 C C . PHE A 1 99 ? 11.006 -10.144 -7.947 1.00 95.00 99 PHE A C 1
ATOM 810 O O . PHE A 1 99 ? 10.696 -10.715 -6.901 1.00 95.00 99 PHE A O 1
ATOM 817 N N . ALA A 1 100 ? 10.906 -10.730 -9.141 1.00 93.06 100 ALA A N 1
ATOM 818 C CA . ALA A 1 100 ? 10.366 -12.074 -9.312 1.00 93.06 100 ALA A CA 1
ATOM 819 C C . ALA A 1 100 ? 11.160 -13.113 -8.499 1.00 93.06 100 ALA A C 1
ATOM 821 O O . ALA A 1 100 ? 10.571 -13.905 -7.761 1.00 93.06 100 ALA A O 1
ATOM 822 N N . GLN A 1 101 ? 12.496 -13.061 -8.555 1.00 93.31 101 GLN A N 1
ATOM 823 C CA . GLN A 1 101 ? 13.360 -13.954 -7.776 1.00 93.31 101 GLN A CA 1
ATOM 824 C C . G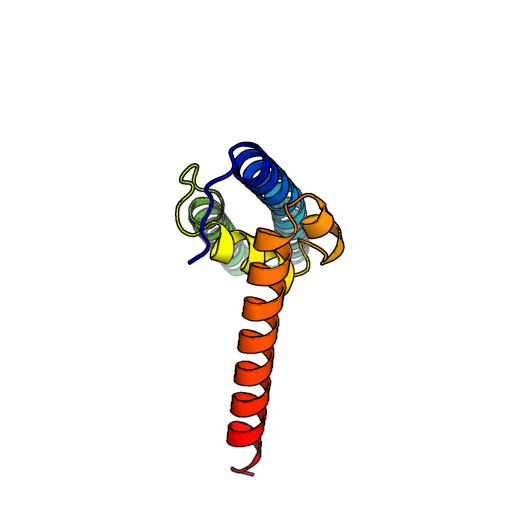LN A 1 101 ? 13.209 -13.751 -6.267 1.00 93.31 101 GLN A C 1
ATOM 826 O O . GLN A 1 101 ? 13.202 -14.722 -5.503 1.00 93.31 101 GLN A O 1
ATOM 831 N N . TRP A 1 102 ? 13.099 -12.496 -5.816 1.00 91.62 102 TRP A N 1
ATOM 832 C CA . TRP A 1 102 ? 12.864 -12.198 -4.406 1.00 91.62 102 TRP A CA 1
ATOM 833 C C . TRP A 1 102 ? 11.546 -12.816 -3.943 1.00 91.62 102 TRP A C 1
ATOM 835 O O . TRP A 1 102 ? 11.521 -13.522 -2.932 1.00 91.62 102 TRP A O 1
ATOM 845 N N . TRP A 1 103 ? 10.449 -12.553 -4.654 1.00 92.69 103 TRP A N 1
ATOM 846 C CA . TRP A 1 103 ? 9.124 -13.016 -4.245 1.00 92.69 103 TRP A CA 1
ATOM 847 C C . TRP A 1 103 ? 9.032 -14.534 -4.251 1.00 92.69 103 TRP A C 1
ATOM 849 O O . TRP A 1 103 ? 8.578 -15.105 -3.262 1.00 92.69 103 TRP A O 1
ATOM 859 N N . GLU A 1 104 ? 9.577 -15.192 -5.274 1.00 92.19 104 GLU A N 1
ATOM 860 C CA . GLU A 1 104 ? 9.651 -16.651 -5.317 1.00 92.19 104 GLU A CA 1
ATOM 861 C C . GLU A 1 104 ? 10.403 -17.205 -4.096 1.00 92.19 104 GLU A C 1
ATOM 863 O O . GLU A 1 104 ? 9.954 -18.147 -3.438 1.00 92.19 104 GLU A O 1
ATOM 868 N N . ARG A 1 105 ? 11.533 -16.590 -3.724 1.00 89.88 105 ARG A N 1
ATOM 869 C CA . ARG A 1 105 ? 12.283 -16.986 -2.527 1.00 89.88 105 ARG A CA 1
ATOM 870 C C . ARG A 1 105 ? 11.454 -16.810 -1.253 1.00 89.88 105 ARG A C 1
ATOM 872 O O . ARG A 1 105 ? 11.468 -17.708 -0.410 1.00 89.88 105 ARG A O 1
ATOM 879 N N . CYS A 1 106 ? 10.756 -15.688 -1.100 1.00 87.50 106 CYS A N 1
ATOM 880 C CA . CYS A 1 106 ? 9.889 -15.436 0.051 1.00 87.50 106 CYS A CA 1
ATOM 881 C C . CYS A 1 106 ? 8.732 -16.436 0.135 1.00 87.50 106 CYS A C 1
ATOM 883 O O . CYS A 1 106 ? 8.448 -16.945 1.221 1.00 87.50 106 CYS A O 1
ATOM 885 N N . ASP A 1 107 ? 8.097 -16.754 -0.991 1.00 88.50 107 ASP A N 1
ATOM 886 C CA . ASP A 1 107 ? 6.980 -17.695 -1.038 1.00 88.50 107 ASP A CA 1
ATOM 887 C C . ASP A 1 107 ? 7.431 -19.123 -0.716 1.00 88.50 107 ASP A C 1
ATOM 889 O O . ASP A 1 107 ? 6.757 -19.814 0.051 1.00 88.50 107 ASP A O 1
ATOM 893 N N . ARG A 1 108 ? 8.617 -19.542 -1.184 1.00 89.88 108 ARG A N 1
ATOM 894 C CA . ARG A 1 108 ? 9.215 -20.827 -0.782 1.00 89.88 108 ARG A CA 1
ATOM 895 C C . ARG A 1 108 ? 9.467 -20.898 0.722 1.00 89.88 108 ARG A C 1
ATOM 897 O O . ARG A 1 108 ? 9.081 -21.881 1.344 1.00 89.88 108 ARG A O 1
ATOM 904 N N . ILE A 1 109 ? 10.058 -19.859 1.317 1.00 88.25 109 ILE A N 1
ATOM 905 C CA . ILE A 1 109 ? 10.300 -19.811 2.771 1.00 88.25 109 ILE A CA 1
ATOM 906 C C . ILE A 1 109 ? 8.975 -19.905 3.537 1.00 88.25 109 ILE A C 1
ATOM 908 O O . ILE A 1 109 ? 8.853 -20.697 4.469 1.00 88.25 109 ILE A O 1
ATOM 912 N N . ARG A 1 110 ? 7.956 -19.144 3.117 1.00 85.69 110 ARG A N 1
ATOM 913 C CA . ARG A 1 110 ? 6.625 -19.174 3.737 1.00 85.69 110 ARG A CA 1
ATOM 914 C C . ARG A 1 110 ? 5.977 -20.558 3.629 1.00 85.69 110 ARG A C 1
ATOM 916 O O . ARG A 1 110 ? 5.312 -20.984 4.569 1.00 85.69 110 ARG A O 1
ATOM 923 N N . ALA A 1 111 ? 6.160 -21.255 2.509 1.00 86.75 111 ALA A N 1
ATOM 924 C CA . ALA A 1 111 ? 5.652 -22.610 2.320 1.00 86.75 111 ALA A CA 1
ATOM 925 C C . ALA A 1 111 ? 6.362 -23.636 3.218 1.00 86.75 111 ALA A C 1
ATOM 927 O O . ALA A 1 111 ? 5.696 -24.519 3.750 1.00 86.75 111 ALA A O 1
ATOM 928 N N . THR A 1 112 ? 7.678 -23.514 3.420 1.00 87.44 112 THR A N 1
ATOM 929 C CA . THR A 1 112 ? 8.433 -24.391 4.332 1.00 87.44 112 THR A CA 1
ATOM 930 C C . THR A 1 112 ? 8.007 -24.189 5.784 1.00 87.44 112 THR A C 1
ATOM 932 O O . THR A 1 112 ? 7.660 -25.160 6.445 1.00 87.44 112 THR A O 1
ATOM 935 N N . LEU A 1 113 ? 7.915 -22.937 6.248 1.00 84.06 113 LEU A N 1
ATOM 936 C CA . LEU A 1 113 ? 7.473 -22.626 7.616 1.00 84.06 113 LEU A CA 1
ATOM 937 C C . LEU A 1 113 ? 6.049 -23.123 7.900 1.00 84.06 113 LEU A C 1
ATOM 939 O O . LEU A 1 113 ? 5.749 -23.571 9.001 1.00 84.06 113 LEU A O 1
ATOM 943 N N . LYS A 1 114 ? 5.164 -23.073 6.896 1.00 76.69 114 LYS A N 1
ATOM 944 C CA . LYS A 1 114 ? 3.814 -23.639 7.004 1.00 76.69 114 LYS A CA 1
ATOM 945 C C . LYS A 1 114 ? 3.798 -25.160 7.123 1.00 76.69 114 LYS A C 1
ATOM 947 O O . LYS A 1 114 ? 2.845 -25.674 7.682 1.00 76.69 114 LYS A O 1
ATOM 952 N N . LYS A 1 115 ? 4.784 -25.870 6.568 1.00 71.94 115 LYS A N 1
ATOM 953 C CA . LYS A 1 115 ? 4.882 -27.331 6.698 1.00 71.94 115 LYS A CA 1
ATOM 954 C C . LYS A 1 115 ? 5.422 -27.719 8.070 1.00 71.94 115 LYS A C 1
ATOM 956 O O . LYS A 1 115 ? 4.800 -28.520 8.744 1.00 71.94 115 LYS A O 1
ATOM 961 N N . GLU A 1 116 ? 6.494 -27.065 8.515 1.00 68.62 116 GLU A N 1
ATOM 962 C CA . GLU A 1 116 ? 7.106 -27.332 9.825 1.00 68.62 116 GLU A CA 1
ATOM 963 C C . GLU A 1 116 ? 6.138 -27.068 10.991 1.00 68.62 116 GLU A C 1
ATOM 965 O O . GLU A 1 116 ? 6.126 -27.825 11.952 1.00 68.62 116 GLU A O 1
ATOM 970 N N . GLY A 1 117 ? 5.272 -26.053 10.889 1.00 60.62 117 GLY A N 1
ATOM 971 C CA . GLY A 1 117 ? 4.239 -25.788 11.901 1.00 60.62 117 GLY A CA 1
ATOM 972 C C . GLY A 1 117 ? 3.006 -26.700 11.844 1.00 60.62 117 GLY A C 1
ATOM 973 O O . GLY A 1 117 ? 2.135 -26.567 12.695 1.00 60.62 117 GLY A O 1
ATOM 974 N N . ASN A 1 118 ? 2.900 -27.576 10.840 1.00 57.12 118 ASN A N 1
ATOM 975 C CA . ASN A 1 118 ? 1.766 -28.485 10.635 1.00 57.12 118 ASN A CA 1
ATOM 976 C C . ASN A 1 118 ? 2.143 -29.960 10.869 1.00 57.12 118 ASN A C 1
ATOM 978 O O . ASN A 1 118 ? 1.273 -30.821 10.795 1.00 57.12 118 ASN A O 1
ATOM 982 N N . ASP A 1 119 ? 3.426 -30.233 11.128 1.00 55.75 119 ASP A N 1
ATOM 983 C CA . ASP A 1 119 ? 3.970 -31.554 11.466 1.00 55.75 119 ASP A CA 1
ATOM 984 C C . ASP A 1 119 ? 4.083 -31.759 13.003 1.00 55.75 119 ASP A C 1
ATOM 986 O O . ASP A 1 119 ? 4.601 -32.780 13.454 1.00 55.75 119 ASP A O 1
ATOM 990 N N . GLU A 1 120 ? 3.596 -30.802 13.812 1.00 49.94 120 GLU A N 1
ATOM 991 C CA . GLU A 1 120 ? 3.512 -30.870 15.289 1.00 49.94 120 GLU A CA 1
ATOM 992 C C . GLU A 1 120 ? 2.084 -31.143 15.835 1.00 49.94 120 GLU A C 1
ATOM 994 O O . GLU A 1 120 ? 1.858 -31.003 17.039 1.00 49.94 120 GLU A O 1
ATOM 999 N N . GLU A 1 121 ? 1.126 -31.558 14.994 1.00 42.03 121 GLU A N 1
ATOM 1000 C CA . GLU A 1 121 ? -0.232 -31.997 15.403 1.00 42.03 121 GLU A CA 1
ATOM 1001 C C . GLU A 1 121 ? -0.416 -33.519 15.270 1.00 42.03 121 GLU A C 1
ATOM 1003 O O . GLU A 1 121 ? -1.029 -34.123 16.184 1.00 42.03 121 GLU A O 1
#

Secondary structure (DSSP, 8-state):
------HHHHHHHHHHHHHHHHHHHHHHHHHHHHHHHT--SHHHHHHHHHHHHHHHHHHHHHT-S--TTHHHHHHHHHHTTSS-GGGGGGS-HHHHHHHHHHHHHHHHHHHHHHHHTTS--

Foldseek 3Di:
DDDPPDPQQLVLLLVLLVLLLVQVVVVLVVVLVVLVVVDDDPVSVVVSVVSVVVSVVVSCVLNDPDPPPSLVSNVVSCVVVSDPLVSSVSHPPRVNVVNVVVVVVVVVVVVVVVVVVVVVD